Protein AF-A0A653L736-F1 (afdb_monomer_lite)

InterPro domains:
  IPR008249 Uncharacterised protein family UPF0231 [PF06062] (24-141)
  IPR008249 Uncharacterised protein family UPF0231 [PIRSF006287] (24-143)

Foldseek 3Di:
DKDKDKDWADDDDDDDPVVVPAIKIKMWIADPVGAIFIDIPQLALLVRVCCRQVPNQPVVVLVVLVVVLVCQCVVVDAKDWDDDDQWIWIDGSFKIKIAGPPPPPPPDDPCPPPPPPDSNGMHMHTSVSSNVVSVVSNCRSVVVPPD

Sequence (147 aa):
MEQELRACTRLPVMAHPSDLDCAMDYEFRRDPFGGYRARFSMGHEAIGQWLIDEVGKDEEKLDELFSIIDQLSNRTRVEYRLNGGDYSLLLTHEEAEVKANALNIELGEDLDDLAYYDDEQLAMCGLEDFAQVLGSWRAFIRNEDMG

Structure (mmCIF, N/CA/C/O backbone):
data_AF-A0A653L736-F1
#
_entry.id   AF-A0A653L736-F1
#
loop_
_atom_site.group_PDB
_atom_site.id
_atom_site.type_symbol
_atom_site.label_atom_id
_atom_site.label_alt_id
_atom_site.label_comp_id
_atom_site.label_asym_id
_atom_site.label_entity_id
_atom_site.label_seq_id
_atom_site.pdbx_PDB_ins_code
_atom_site.Cartn_x
_atom_site.Cartn_y
_atom_site.Cartn_z
_atom_site.occupancy
_atom_site.B_iso_or_equiv
_atom_site.auth_seq_id
_atom_site.auth_comp_id
_atom_site.auth_asym_id
_atom_site.auth_atom_id
_atom_site.pdbx_PDB_model_num
ATOM 1 N N . MET A 1 1 ? -0.886 2.492 -25.821 1.00 56.69 1 MET A N 1
ATOM 2 C CA . MET A 1 1 ? -1.848 3.320 -25.075 1.00 56.69 1 MET A CA 1
ATOM 3 C C . MET A 1 1 ? -1.347 3.290 -23.651 1.00 56.69 1 MET A C 1
ATOM 5 O O . MET A 1 1 ? -1.285 2.206 -23.089 1.00 56.69 1 MET A O 1
ATOM 9 N N . GLU A 1 2 ? -0.810 4.404 -23.168 1.00 62.91 2 GLU A N 1
ATOM 10 C CA . GLU A 1 2 ? -0.356 4.524 -21.780 1.00 62.91 2 GLU A CA 1
ATOM 11 C C . GLU A 1 2 ? -1.600 4.726 -20.909 1.00 62.91 2 GLU A C 1
ATOM 13 O O . GLU A 1 2 ? -2.499 5.469 -21.302 1.00 62.91 2 GLU A O 1
ATOM 18 N N . GLN A 1 3 ? -1.695 3.994 -19.799 1.00 73.75 3 GLN A N 1
ATOM 19 C CA . GLN A 1 3 ? -2.816 4.089 -18.862 1.00 73.75 3 GLN A CA 1
ATOM 20 C C . GLN A 1 3 ? -2.336 4.833 -17.618 1.00 73.75 3 GLN A C 1
ATOM 22 O O . GLN A 1 3 ? -1.283 4.492 -17.074 1.00 73.75 3 GLN A O 1
ATOM 27 N N . GLU A 1 4 ? -3.099 5.831 -17.180 1.00 79.88 4 GLU A N 1
ATOM 28 C CA . GLU A 1 4 ? -2.774 6.687 -16.039 1.00 79.88 4 GLU A CA 1
ATOM 29 C C . GLU A 1 4 ? -4.014 6.852 -15.145 1.00 79.88 4 GLU A C 1
ATOM 31 O O . GLU A 1 4 ? -5.116 7.062 -15.651 1.00 79.88 4 GLU A O 1
ATOM 36 N N . LEU A 1 5 ? -3.833 6.775 -13.826 1.00 79.44 5 LEU A N 1
ATOM 37 C CA . LEU A 1 5 ? -4.835 7.097 -12.806 1.00 79.44 5 LEU A CA 1
ATOM 38 C C . LEU A 1 5 ? -4.230 8.117 -11.842 1.00 79.44 5 LEU A C 1
ATOM 40 O O . LEU A 1 5 ? -3.102 7.926 -11.404 1.00 79.44 5 LEU A O 1
ATOM 44 N N . ARG A 1 6 ? -4.976 9.166 -11.485 1.00 79.44 6 ARG A N 1
ATOM 45 C CA . ARG A 1 6 ? -4.596 10.144 -10.453 1.00 79.44 6 ARG A CA 1
ATOM 46 C C . ARG A 1 6 ? -5.697 10.245 -9.412 1.00 79.44 6 ARG A C 1
ATOM 48 O O . ARG A 1 6 ? -6.859 10.393 -9.788 1.00 79.44 6 ARG A O 1
ATOM 55 N N . ALA A 1 7 ? -5.336 10.190 -8.138 1.00 78.19 7 ALA A N 1
ATOM 56 C CA . ALA A 1 7 ? -6.278 10.296 -7.036 1.00 78.19 7 ALA A CA 1
ATOM 57 C C . ALA A 1 7 ? -5.648 10.993 -5.825 1.00 78.19 7 ALA A C 1
ATOM 59 O O . ALA A 1 7 ? -4.433 11.036 -5.671 1.00 78.19 7 ALA A O 1
ATOM 60 N N . CYS A 1 8 ? -6.510 11.537 -4.972 1.00 74.31 8 CYS A N 1
ATOM 61 C CA . CYS A 1 8 ? -6.155 12.244 -3.749 1.00 74.31 8 CYS A CA 1
ATOM 62 C C . CYS A 1 8 ? -7.096 11.758 -2.643 1.00 74.31 8 CYS A C 1
ATOM 64 O O . CYS A 1 8 ? -8.317 11.747 -2.854 1.00 74.31 8 CYS A O 1
ATOM 66 N N . THR A 1 9 ? -6.565 11.330 -1.496 1.00 70.25 9 THR A N 1
ATOM 67 C CA . THR A 1 9 ? -7.414 10.911 -0.374 1.00 70.25 9 THR A CA 1
ATOM 68 C C . THR A 1 9 ? -8.024 12.151 0.288 1.00 70.25 9 THR A C 1
ATOM 70 O O . THR A 1 9 ? -7.336 13.090 0.681 1.00 70.25 9 THR A O 1
ATOM 73 N N . ARG A 1 10 ? -9.360 12.239 0.316 1.00 57.31 10 ARG A N 1
ATOM 74 C CA . ARG A 1 10 ? -10.077 13.416 0.834 1.00 57.31 10 ARG A CA 1
ATOM 75 C C . ARG A 1 10 ? -10.484 13.179 2.284 1.00 57.31 10 ARG A C 1
ATOM 77 O O . ARG A 1 10 ? -11.220 12.237 2.554 1.00 57.31 10 ARG A O 1
ATOM 84 N N . LEU A 1 11 ? -10.131 14.100 3.181 1.00 47.00 11 LEU A N 1
ATOM 85 C CA . LEU A 1 11 ? -10.721 14.157 4.522 1.00 47.00 11 LEU A CA 1
ATOM 86 C C . LEU A 1 11 ? -12.210 14.563 4.455 1.00 47.00 11 LEU A C 1
ATOM 88 O O . LEU A 1 11 ? -12.576 15.438 3.655 1.00 47.00 11 LEU A O 1
ATOM 92 N N . PRO A 1 12 ? -13.086 14.015 5.321 1.00 43.47 12 PRO A N 1
ATOM 93 C CA . PRO A 1 12 ? -14.381 14.622 5.597 1.00 43.47 12 PRO A CA 1
ATOM 94 C C . PRO A 1 12 ? -14.175 16.016 6.219 1.00 43.47 12 PRO A C 1
ATOM 96 O O . PRO A 1 12 ? -13.389 16.214 7.139 1.00 43.47 12 PRO A O 1
ATOM 99 N N . VAL A 1 13 ? -14.873 17.008 5.667 1.00 43.84 13 VAL A N 1
ATOM 100 C CA . VAL A 1 13 ? -14.781 18.443 5.988 1.00 43.84 13 VAL A CA 1
ATOM 101 C C . VAL A 1 13 ? -14.876 18.745 7.496 1.00 43.84 13 VAL A C 1
ATOM 103 O O . VAL A 1 13 ? -15.916 18.502 8.099 1.00 43.84 13 VAL A O 1
ATOM 106 N N . MET A 1 14 ? -13.805 19.326 8.061 1.00 46.97 14 MET A N 1
ATOM 107 C CA . MET A 1 14 ? -13.715 20.549 8.899 1.00 46.97 14 MET A CA 1
ATOM 108 C C . MET A 1 14 ? -12.436 20.506 9.762 1.00 46.97 14 MET A C 1
ATOM 110 O O . MET A 1 14 ? -12.476 20.078 10.911 1.00 46.97 14 MET A O 1
ATOM 114 N N . ALA A 1 15 ? -11.313 21.001 9.241 1.00 40.16 15 ALA A N 1
ATOM 115 C CA . ALA A 1 15 ? -10.137 21.337 10.044 1.00 40.16 15 ALA A CA 1
ATOM 116 C C . ALA A 1 15 ? -9.493 22.623 9.502 1.00 40.16 15 ALA A C 1
ATOM 118 O O . ALA A 1 15 ? -9.835 23.093 8.416 1.00 40.16 15 ALA A O 1
ATOM 119 N N . HIS A 1 16 ? -8.673 23.261 10.322 1.00 47.00 16 HIS A N 1
ATOM 120 C CA . HIS A 1 16 ? -8.204 24.637 10.202 1.00 47.00 16 HIS A CA 1
ATOM 121 C C . HIS A 1 16 ? -7.431 24.867 8.879 1.00 47.00 16 HIS A C 1
ATOM 123 O O . HIS A 1 16 ? -6.839 23.934 8.348 1.00 47.00 16 HIS A O 1
ATOM 129 N N . PRO A 1 17 ? -7.359 26.097 8.325 1.00 48.34 17 PRO A N 1
ATOM 130 C CA . PRO A 1 17 ? -6.628 26.392 7.079 1.00 48.34 17 PRO A CA 1
ATOM 131 C C . PRO A 1 17 ? -5.106 26.115 7.106 1.00 48.34 17 PRO A C 1
ATOM 133 O O . PRO A 1 17 ? -4.424 26.385 6.122 1.00 48.34 17 PRO A O 1
ATOM 136 N N . SER A 1 18 ? -4.570 25.593 8.212 1.00 45.03 18 SER A N 1
ATOM 137 C CA . SER A 1 18 ? -3.190 25.111 8.358 1.00 45.03 18 SER A CA 1
ATOM 138 C C . SER A 1 18 ? -3.060 23.580 8.350 1.00 45.03 18 SER A C 1
ATOM 140 O O . SER A 1 18 ? -1.939 23.097 8.348 1.00 45.03 18 SER A O 1
ATOM 142 N N . ASP A 1 19 ? -4.169 22.831 8.311 1.00 46.72 19 ASP A N 1
ATOM 143 C CA . ASP A 1 19 ? -4.206 21.358 8.205 1.00 46.72 19 ASP A CA 1
ATOM 144 C C . ASP A 1 19 ? -4.292 20.885 6.735 1.00 46.72 19 ASP A C 1
ATOM 146 O O . ASP A 1 19 ? -4.665 19.752 6.442 1.00 46.72 19 ASP A O 1
ATOM 150 N N . LEU A 1 20 ? -3.987 21.773 5.780 1.00 47.25 20 LEU A N 1
ATOM 151 C CA . LEU A 1 20 ? -4.109 21.522 4.338 1.00 47.25 20 LEU A CA 1
ATOM 152 C C . LEU A 1 20 ? -3.002 20.634 3.735 1.00 47.25 20 LEU A C 1
ATOM 154 O O . LEU A 1 20 ? -2.950 20.526 2.513 1.00 47.25 20 LEU A O 1
ATOM 158 N N . ASP A 1 21 ? -2.166 19.979 4.543 1.00 50.44 21 ASP A N 1
ATOM 159 C CA . ASP A 1 21 ? -0.990 19.231 4.058 1.00 50.44 21 ASP A CA 1
ATOM 160 C C . ASP A 1 21 ? -1.006 17.715 4.365 1.00 50.44 21 ASP A C 1
ATOM 162 O O . ASP A 1 21 ? 0.033 17.069 4.340 1.00 50.44 21 ASP A O 1
ATOM 166 N N . CYS A 1 22 ? -2.175 17.113 4.644 1.00 52.41 22 CYS A N 1
ATOM 167 C CA . CYS A 1 22 ? -2.278 15.675 4.979 1.00 52.41 22 CYS A CA 1
ATOM 168 C C . CYS A 1 22 ? -3.074 14.813 3.978 1.00 52.41 22 CYS A C 1
ATOM 170 O O . CYS A 1 22 ? -3.393 13.667 4.279 1.00 52.41 22 CYS A O 1
ATOM 172 N N . ALA A 1 23 ? -3.430 15.327 2.798 1.00 62.78 23 ALA A N 1
ATOM 173 C CA . ALA A 1 23 ? -4.082 14.513 1.769 1.00 62.78 23 ALA A CA 1
ATOM 174 C C . ALA A 1 23 ? -3.016 13.821 0.905 1.00 62.78 23 ALA A C 1
ATOM 176 O O . ALA A 1 23 ? -2.292 14.491 0.165 1.00 62.78 23 ALA A O 1
ATOM 177 N N . MET A 1 24 ? -2.908 12.492 0.982 1.00 80.81 24 MET A N 1
ATOM 178 C CA . MET A 1 24 ? -2.019 11.734 0.098 1.00 80.81 24 MET A CA 1
ATOM 179 C C . MET A 1 24 ? -2.492 11.874 -1.352 1.00 80.81 24 MET A C 1
ATOM 181 O O . MET A 1 24 ? -3.611 11.475 -1.683 1.00 80.81 24 MET A O 1
ATOM 185 N N . ASP A 1 25 ? -1.640 12.411 -2.226 1.00 86.38 25 ASP A N 1
ATOM 186 C CA . ASP A 1 25 ? -1.872 12.453 -3.674 1.00 86.38 25 ASP A CA 1
ATOM 187 C C . ASP A 1 25 ? -1.029 11.369 -4.341 1.00 86.38 25 ASP A C 1
ATOM 189 O O . ASP A 1 25 ? 0.141 11.184 -3.992 1.00 86.38 25 ASP A O 1
ATOM 193 N N . TYR A 1 26 ? -1.621 10.627 -5.273 1.00 91.06 26 TYR A N 1
ATOM 194 C CA . TYR A 1 26 ? -0.934 9.541 -5.951 1.00 91.06 26 TYR A CA 1
ATOM 195 C C . TYR A 1 26 ? -1.355 9.366 -7.405 1.00 91.06 26 TYR A C 1
ATOM 197 O O . TYR A 1 26 ? -2.484 9.637 -7.822 1.00 91.06 26 TYR A O 1
ATOM 205 N N . GLU A 1 27 ? -0.408 8.868 -8.193 1.00 91.81 27 GLU A N 1
ATOM 206 C CA . GLU A 1 27 ? -0.557 8.582 -9.608 1.00 91.81 27 GLU A CA 1
ATOM 207 C C . GLU A 1 27 ? -0.065 7.167 -9.925 1.00 91.81 27 GLU A C 1
ATOM 209 O O . GLU A 1 27 ? 1.103 6.834 -9.702 1.00 91.81 27 GLU A O 1
ATOM 214 N N . PHE A 1 28 ? -0.938 6.347 -10.507 1.00 93.38 28 PHE A N 1
ATOM 215 C CA . PHE A 1 28 ? -0.584 5.031 -11.030 1.00 93.38 28 PHE A CA 1
ATOM 216 C C . PHE A 1 28 ? -0.457 5.078 -12.543 1.00 93.38 28 PHE A C 1
ATOM 218 O O . PHE A 1 28 ? -1.274 5.687 -13.234 1.00 93.38 28 PHE A O 1
ATOM 225 N N . ARG A 1 29 ? 0.584 4.438 -13.073 1.00 90.81 29 ARG A N 1
ATOM 226 C CA . ARG A 1 29 ? 0.847 4.375 -14.511 1.00 90.81 29 ARG A CA 1
ATOM 227 C C . ARG A 1 29 ? 1.219 2.980 -14.945 1.00 90.81 29 ARG A C 1
ATOM 229 O O . ARG A 1 29 ? 1.909 2.259 -14.227 1.00 90.81 29 ARG A O 1
ATOM 236 N N . ARG A 1 30 ? 0.781 2.619 -16.147 1.00 88.12 30 ARG A N 1
ATOM 237 C CA . ARG A 1 30 ? 1.147 1.369 -16.804 1.00 88.12 30 ARG A CA 1
ATOM 238 C C . ARG A 1 30 ? 1.895 1.699 -18.078 1.00 88.12 30 ARG A C 1
ATOM 240 O O . ARG A 1 30 ? 1.356 2.365 -18.964 1.00 88.12 30 ARG A O 1
ATOM 247 N N . ASP A 1 31 ? 3.135 1.235 -18.160 1.00 82.50 31 ASP A N 1
ATOM 248 C CA . ASP A 1 31 ? 3.940 1.429 -19.355 1.00 82.50 31 ASP A CA 1
ATOM 249 C C . ASP A 1 31 ? 3.508 0.472 -20.489 1.00 82.50 31 ASP A C 1
ATOM 251 O O . ASP A 1 31 ? 2.860 -0.556 -20.245 1.00 82.50 31 ASP A O 1
ATOM 255 N N . PRO A 1 32 ? 3.861 0.777 -21.752 1.00 77.12 32 PRO A N 1
ATOM 256 C CA . PRO A 1 32 ? 3.505 -0.063 -22.897 1.00 77.12 32 PRO A CA 1
ATOM 257 C C . PRO A 1 32 ? 4.090 -1.483 -22.862 1.00 77.12 32 PRO A C 1
ATOM 259 O O . PRO A 1 32 ? 3.616 -2.348 -23.597 1.00 77.12 32 PRO A O 1
ATOM 262 N N . PHE A 1 33 ? 5.112 -1.727 -22.039 1.00 81.50 33 PHE A N 1
ATOM 263 C CA . PHE A 1 33 ? 5.759 -3.026 -21.858 1.00 81.50 33 PHE A CA 1
ATOM 264 C C . PHE A 1 33 ? 5.123 -3.839 -20.718 1.00 81.50 33 PHE A C 1
ATOM 266 O O . PHE A 1 33 ? 5.487 -4.995 -20.507 1.00 81.50 33 PHE A O 1
ATOM 273 N N . GLY A 1 34 ? 4.120 -3.278 -20.035 1.00 78.12 34 GLY A N 1
ATOM 274 C CA . GLY A 1 34 ? 3.337 -3.942 -19.001 1.00 78.12 34 GLY A CA 1
ATOM 275 C C . GLY A 1 34 ? 3.880 -3.777 -17.584 1.00 78.12 34 GLY A C 1
ATOM 276 O O . GLY A 1 34 ? 3.333 -4.424 -16.685 1.00 78.12 34 GLY A O 1
ATOM 277 N N . GLY A 1 35 ? 4.901 -2.940 -17.388 1.00 84.62 35 GLY A N 1
ATOM 278 C CA . GLY A 1 35 ? 5.359 -2.529 -16.066 1.00 84.62 35 GLY A CA 1
ATOM 279 C C . GLY A 1 35 ? 4.411 -1.508 -15.441 1.00 84.62 35 GLY A C 1
ATOM 280 O O . GLY A 1 35 ? 3.709 -0.766 -16.139 1.00 84.62 35 GLY A O 1
ATOM 281 N N . TYR A 1 36 ? 4.373 -1.491 -14.112 1.00 89.50 36 TYR A N 1
ATOM 282 C CA . TYR A 1 36 ? 3.600 -0.513 -13.361 1.00 89.50 36 TYR A CA 1
ATOM 283 C C . TYR A 1 36 ? 4.496 0.452 -12.612 1.00 89.50 36 TYR A C 1
ATOM 285 O O . TYR A 1 36 ? 5.626 0.135 -12.250 1.00 89.50 36 TYR A O 1
ATOM 293 N N . ARG A 1 37 ? 3.955 1.641 -12.366 1.00 90.75 37 ARG A N 1
ATOM 294 C CA . ARG A 1 37 ? 4.571 2.667 -11.538 1.00 90.75 37 ARG A CA 1
ATOM 295 C C . ARG A 1 37 ? 3.520 3.267 -10.629 1.00 90.75 37 ARG A C 1
ATOM 297 O O . ARG A 1 37 ? 2.416 3.552 -11.088 1.00 90.75 37 ARG A O 1
ATOM 304 N N . ALA A 1 38 ? 3.904 3.509 -9.386 1.00 92.88 38 ALA A N 1
ATOM 305 C CA . ALA A 1 38 ? 3.103 4.225 -8.415 1.00 92.88 38 ALA A CA 1
ATOM 306 C C . ALA A 1 38 ? 3.919 5.403 -7.873 1.00 92.88 38 ALA A C 1
ATOM 308 O O . ALA A 1 38 ? 5.036 5.222 -7.392 1.00 92.88 38 ALA A O 1
ATOM 309 N N . ARG A 1 39 ? 3.396 6.619 -8.032 1.00 90.62 39 ARG A N 1
ATOM 310 C CA . ARG A 1 39 ? 4.026 7.863 -7.573 1.00 90.62 39 ARG A CA 1
ATOM 311 C C . ARG A 1 39 ? 3.147 8.481 -6.505 1.00 90.62 39 ARG A C 1
ATOM 313 O O . ARG A 1 39 ? 1.945 8.555 -6.715 1.00 90.62 39 ARG A O 1
ATOM 320 N N . PHE A 1 40 ? 3.749 8.934 -5.418 1.00 90.75 40 PHE A N 1
ATOM 321 C CA . PHE A 1 40 ? 3.055 9.565 -4.302 1.00 90.75 40 PHE A CA 1
ATOM 322 C C . PHE A 1 40 ? 3.622 10.965 -4.054 1.00 90.75 40 PHE A C 1
ATOM 324 O O . PHE A 1 40 ? 4.712 11.287 -4.538 1.00 90.75 40 PHE A O 1
ATOM 331 N N . SER A 1 41 ? 2.857 11.803 -3.355 1.00 86.88 41 SER A N 1
ATOM 332 C CA . SER A 1 41 ? 3.326 13.085 -2.831 1.00 86.88 41 SER A CA 1
ATOM 333 C C . SER A 1 41 ? 4.458 12.901 -1.811 1.00 86.88 41 SER A C 1
ATOM 335 O O . SER A 1 41 ? 4.663 11.805 -1.291 1.00 86.88 41 SER A O 1
ATOM 337 N N . MET A 1 42 ? 5.190 13.989 -1.547 1.00 81.56 42 MET A N 1
ATOM 338 C CA . MET A 1 42 ? 6.343 14.003 -0.642 1.00 81.56 42 MET A CA 1
ATOM 339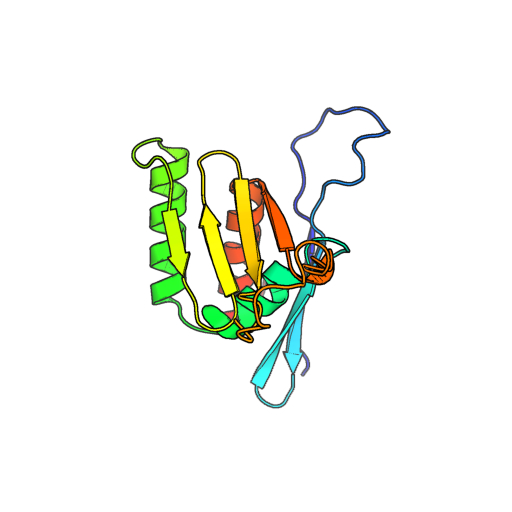 C C . MET A 1 42 ? 5.999 13.438 0.744 1.00 81.56 42 MET A C 1
ATOM 341 O O . MET A 1 42 ? 4.987 13.832 1.323 1.00 81.56 42 MET A O 1
ATOM 345 N N . GLY A 1 43 ? 6.846 12.541 1.256 1.00 82.56 43 GLY A N 1
ATOM 346 C CA . GLY A 1 43 ? 6.683 11.845 2.540 1.00 82.56 43 GLY A CA 1
ATOM 347 C C . GLY A 1 43 ? 5.889 10.535 2.456 1.00 82.56 43 GLY A C 1
ATOM 348 O O . GLY A 1 43 ? 5.644 9.885 3.471 1.00 82.56 43 GLY A O 1
ATOM 349 N N . HIS A 1 44 ? 5.461 10.139 1.255 1.00 88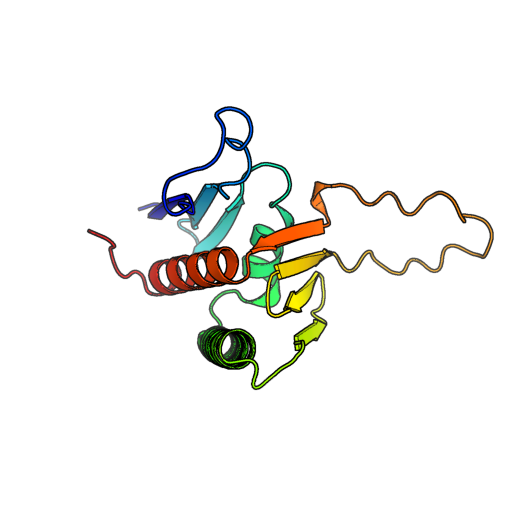.88 44 HIS A N 1
ATOM 350 C CA . HIS A 1 44 ? 4.612 8.967 1.023 1.00 88.88 44 HIS A CA 1
ATOM 351 C C . HIS A 1 44 ? 5.145 8.040 -0.080 1.00 88.88 44 HIS A C 1
ATOM 353 O O . HIS A 1 44 ? 4.505 7.052 -0.449 1.00 88.88 44 HIS A O 1
ATOM 359 N N . GLU A 1 45 ? 6.336 8.324 -0.605 1.00 89.69 45 GLU A N 1
ATOM 360 C CA . GLU A 1 45 ? 6.969 7.614 -1.714 1.00 89.69 45 GLU A CA 1
ATOM 361 C C . GLU A 1 45 ? 7.181 6.123 -1.427 1.00 89.69 45 GLU A C 1
ATOM 363 O O . GLU A 1 45 ? 7.000 5.295 -2.329 1.00 89.69 45 GLU A O 1
ATOM 368 N N . ALA A 1 46 ? 7.493 5.770 -0.175 1.00 90.69 46 ALA A N 1
ATOM 369 C CA . ALA A 1 46 ? 7.723 4.388 0.236 1.00 90.69 46 ALA A CA 1
ATOM 370 C C . ALA A 1 46 ? 6.495 3.488 0.001 1.00 90.69 46 ALA A C 1
ATOM 372 O O . ALA A 1 46 ? 6.656 2.323 -0.359 1.00 90.69 46 ALA A O 1
ATOM 373 N N . ILE A 1 47 ? 5.268 4.021 0.103 1.00 93.50 47 ILE A N 1
ATOM 374 C CA . ILE A 1 47 ? 4.036 3.270 -0.211 1.00 93.50 47 ILE A CA 1
ATOM 375 C C . ILE A 1 47 ? 4.005 2.884 -1.687 1.00 93.50 47 ILE A C 1
ATOM 377 O O . ILE A 1 47 ? 3.616 1.768 -2.032 1.00 93.50 47 ILE A O 1
ATOM 381 N N . GLY A 1 48 ? 4.438 3.793 -2.563 1.00 92.94 48 GLY A N 1
ATOM 382 C CA . GLY A 1 48 ? 4.505 3.539 -3.995 1.00 92.94 48 GLY A CA 1
ATOM 383 C C . GLY A 1 48 ? 5.460 2.406 -4.335 1.00 92.94 48 GLY A C 1
ATOM 384 O O . GLY A 1 48 ? 5.089 1.524 -5.102 1.00 92.94 48 GLY A O 1
ATOM 385 N N . GLN A 1 49 ? 6.656 2.395 -3.746 1.00 91.88 49 GLN A N 1
ATOM 386 C CA . GLN A 1 49 ? 7.611 1.304 -3.969 1.00 91.88 49 GLN A CA 1
ATOM 387 C C . GLN A 1 49 ? 7.107 -0.015 -3.371 1.00 91.88 49 GLN A C 1
ATOM 389 O O . GLN A 1 49 ? 7.061 -1.015 -4.081 1.00 91.88 49 GLN A O 1
ATOM 394 N N . TRP A 1 50 ? 6.593 -0.007 -2.136 1.00 95.00 50 TRP A N 1
ATOM 395 C CA . TRP A 1 50 ? 6.013 -1.202 -1.510 1.00 95.00 50 TRP A CA 1
ATOM 396 C C . TRP A 1 50 ? 4.869 -1.811 -2.339 1.00 95.00 50 TRP A C 1
ATOM 398 O O . TRP A 1 50 ? 4.804 -3.029 -2.501 1.00 95.00 50 TRP A O 1
ATOM 408 N N . LEU A 1 51 ? 3.994 -0.991 -2.937 1.00 94.69 51 LEU A N 1
ATOM 409 C CA . LEU A 1 51 ? 2.947 -1.484 -3.841 1.00 94.69 51 LEU A CA 1
ATOM 410 C C . LEU A 1 51 ? 3.520 -2.222 -5.054 1.00 94.69 51 LEU A C 1
ATOM 412 O O . LEU A 1 51 ? 2.950 -3.224 -5.478 1.00 94.69 51 LEU A O 1
ATOM 416 N N . ILE A 1 52 ? 4.614 -1.733 -5.633 1.00 93.06 52 ILE A N 1
ATOM 417 C CA . ILE A 1 52 ? 5.223 -2.339 -6.821 1.00 93.06 52 ILE A CA 1
ATOM 418 C C . ILE A 1 52 ? 5.995 -3.607 -6.458 1.00 93.06 52 ILE A C 1
ATOM 420 O O . ILE A 1 52 ? 5.801 -4.632 -7.116 1.00 93.06 52 ILE A O 1
ATOM 424 N N . ASP A 1 53 ? 6.819 -3.537 -5.417 1.00 90.81 53 ASP A N 1
ATOM 425 C CA . ASP A 1 53 ? 7.801 -4.569 -5.089 1.00 90.81 53 ASP A CA 1
ATOM 426 C C . ASP A 1 53 ? 7.193 -5.705 -4.259 1.00 90.81 53 ASP A C 1
ATOM 428 O O . ASP A 1 53 ? 7.490 -6.876 -4.495 1.00 90.81 53 ASP A O 1
ATOM 432 N N . GLU A 1 54 ? 6.286 -5.385 -3.330 1.00 92.69 54 GLU A N 1
ATOM 433 C CA . GLU A 1 54 ? 5.703 -6.372 -2.419 1.00 92.69 54 GLU A CA 1
ATOM 434 C C . GLU A 1 54 ? 4.319 -6.852 -2.868 1.00 92.69 54 GLU A C 1
ATOM 436 O O . GLU A 1 54 ? 3.973 -8.010 -2.624 1.00 92.69 54 GLU A O 1
ATOM 441 N N . VAL A 1 55 ? 3.491 -5.996 -3.477 1.00 93.69 55 VAL A N 1
ATOM 442 C CA . VAL A 1 55 ? 2.107 -6.356 -3.854 1.00 93.69 55 VAL A CA 1
ATOM 443 C C . VAL A 1 55 ? 1.986 -6.702 -5.338 1.00 93.69 55 VAL A C 1
ATOM 445 O O . VAL A 1 55 ? 1.436 -7.743 -5.699 1.00 93.69 55 VAL A O 1
ATOM 448 N N . GLY A 1 56 ? 2.483 -5.845 -6.226 1.00 91.19 56 GLY A N 1
ATOM 449 C CA . GLY A 1 56 ? 2.402 -6.025 -7.671 1.00 91.19 56 GLY A CA 1
ATOM 450 C C . GLY A 1 56 ? 0.970 -6.289 -8.156 1.00 91.19 56 GLY A C 1
ATOM 451 O O . GLY A 1 56 ? 0.086 -5.442 -8.033 1.00 91.19 56 GLY A O 1
ATOM 452 N N . LYS A 1 57 ? 0.747 -7.473 -8.743 1.00 90.12 57 LYS A N 1
ATOM 453 C CA . LYS A 1 57 ? -0.557 -7.941 -9.265 1.00 90.12 57 LYS A CA 1
ATOM 454 C C . LYS A 1 57 ? -1.225 -8.990 -8.374 1.00 90.12 57 LYS A C 1
ATOM 456 O O . LYS A 1 57 ? -2.151 -9.656 -8.831 1.00 90.12 57 LYS A O 1
ATOM 461 N N . ASP A 1 58 ? -0.715 -9.208 -7.170 1.00 92.56 58 ASP A N 1
ATOM 462 C CA . ASP A 1 58 ? -1.208 -10.267 -6.300 1.00 92.56 58 ASP A CA 1
ATOM 463 C C . ASP A 1 58 ? -2.571 -9.882 -5.702 1.00 92.56 58 ASP A C 1
ATOM 465 O O . ASP A 1 58 ? -2.673 -9.178 -4.695 1.00 92.56 58 ASP A O 1
ATOM 469 N N . GLU A 1 59 ? -3.644 -10.306 -6.375 1.00 92.06 59 GLU A N 1
ATOM 470 C CA . GLU A 1 59 ? -5.012 -10.054 -5.920 1.00 92.06 59 GLU A CA 1
ATOM 471 C C . GLU A 1 59 ? -5.354 -10.810 -4.634 1.00 92.06 59 GLU A C 1
ATOM 473 O O . GLU A 1 59 ? -6.147 -10.302 -3.842 1.00 92.06 59 GLU A O 1
ATOM 478 N N . GLU A 1 60 ? -4.742 -11.972 -4.393 1.00 94.50 60 GLU A N 1
ATOM 479 C CA . GLU A 1 60 ? -4.958 -12.731 -3.159 1.00 94.50 60 GLU A CA 1
ATOM 480 C C . GLU A 1 60 ? -4.355 -11.981 -1.967 1.00 94.50 60 GLU A C 1
ATOM 482 O O . GLU A 1 60 ? -5.006 -11.837 -0.930 1.00 94.50 60 GLU A O 1
ATOM 487 N N . LYS A 1 61 ? -3.159 -11.404 -2.140 1.00 94.38 61 LYS A N 1
ATOM 488 C CA . LYS A 1 61 ? -2.531 -10.539 -1.131 1.00 94.38 61 LYS A CA 1
ATOM 489 C C . LYS A 1 61 ? -3.353 -9.278 -0.865 1.00 94.38 61 LYS A C 1
ATOM 491 O O . LYS A 1 61 ? -3.482 -8.863 0.284 1.00 94.38 61 LYS A O 1
ATOM 496 N N . LEU A 1 62 ? -3.948 -8.676 -1.898 1.00 95.19 62 LEU A N 1
ATOM 497 C CA . LEU A 1 62 ? -4.866 -7.544 -1.723 1.00 95.19 62 LEU A CA 1
ATOM 498 C C . LEU A 1 62 ? -6.114 -7.943 -0.923 1.00 95.19 62 LEU A C 1
ATOM 500 O O . LEU A 1 62 ? -6.510 -7.207 -0.021 1.00 95.19 62 LEU A O 1
ATOM 504 N N . ASP A 1 63 ? -6.713 -9.100 -1.211 1.00 96.62 63 ASP A N 1
ATOM 505 C CA . ASP A 1 63 ? -7.861 -9.615 -0.455 1.00 96.62 63 ASP A CA 1
ATOM 506 C C . ASP A 1 63 ? -7.514 -9.886 1.018 1.00 96.62 63 ASP A C 1
ATOM 508 O O . ASP A 1 63 ? -8.290 -9.532 1.912 1.00 96.62 63 ASP A O 1
ATOM 512 N N . GLU A 1 64 ? -6.330 -10.445 1.290 1.00 96.81 64 GLU A N 1
ATOM 513 C CA . GLU A 1 64 ? -5.827 -10.625 2.655 1.00 96.81 64 GLU A CA 1
ATOM 514 C C . GLU A 1 64 ? -5.695 -9.278 3.381 1.00 96.81 64 GLU A C 1
ATOM 516 O O . GLU A 1 64 ? -6.205 -9.119 4.494 1.00 96.81 64 GLU A O 1
ATOM 521 N N . LEU A 1 65 ? -5.071 -8.287 2.736 1.00 97.00 65 LEU A N 1
ATOM 522 C CA . LEU A 1 65 ? -4.886 -6.951 3.302 1.00 97.00 65 LEU A CA 1
ATOM 523 C C . LEU A 1 65 ? -6.223 -6.267 3.604 1.00 97.00 65 LEU A C 1
ATOM 525 O O . LEU A 1 65 ? -6.379 -5.713 4.691 1.00 97.00 65 LEU A O 1
ATOM 529 N N . PHE A 1 66 ? -7.214 -6.350 2.711 1.00 97.56 66 PHE A N 1
ATOM 530 C CA . PHE A 1 66 ? -8.551 -5.815 2.989 1.00 97.56 66 PHE A CA 1
ATOM 531 C C . PHE A 1 66 ? -9.220 -6.508 4.178 1.00 97.56 66 PHE A C 1
ATOM 533 O O . PHE A 1 66 ? -9.840 -5.836 5.002 1.00 97.56 66 PHE A O 1
ATOM 540 N N . SER A 1 67 ? -9.073 -7.830 4.310 1.00 97.31 67 SER A N 1
ATOM 541 C CA . SER A 1 67 ? -9.607 -8.547 5.472 1.00 97.31 67 SER A CA 1
ATOM 542 C C . SER A 1 67 ? -8.927 -8.119 6.774 1.00 97.31 67 SER A C 1
ATOM 544 O O . SER A 1 67 ? -9.597 -7.970 7.796 1.00 97.31 67 SER A O 1
ATOM 546 N N . ILE A 1 68 ? -7.613 -7.895 6.754 1.00 97.56 68 ILE A N 1
ATOM 547 C CA . ILE A 1 68 ? -6.867 -7.406 7.917 1.00 97.56 68 ILE A CA 1
ATOM 548 C C . ILE A 1 68 ? -7.304 -5.990 8.292 1.00 97.56 68 ILE A C 1
ATOM 550 O O . ILE A 1 68 ? -7.524 -5.725 9.473 1.00 97.56 68 ILE A O 1
ATOM 554 N N . ILE A 1 69 ? -7.452 -5.101 7.308 1.00 96.81 69 ILE A N 1
ATOM 555 C CA . ILE A 1 69 ? -7.934 -3.734 7.526 1.00 96.81 69 ILE A CA 1
ATOM 556 C C . ILE A 1 69 ? -9.326 -3.768 8.163 1.00 96.81 69 ILE A C 1
ATOM 558 O O . ILE A 1 69 ? -9.523 -3.121 9.187 1.00 96.81 69 ILE A O 1
ATOM 562 N N . ASP A 1 70 ? -10.254 -4.588 7.657 1.00 96.75 70 ASP A N 1
ATOM 563 C CA . ASP A 1 70 ? -11.580 -4.755 8.271 1.00 96.75 70 ASP A CA 1
ATOM 564 C C . ASP A 1 70 ? -11.487 -5.246 9.727 1.00 96.75 70 ASP A C 1
ATOM 566 O O . ASP A 1 70 ? -12.145 -4.706 10.618 1.00 96.75 70 ASP A O 1
ATOM 570 N N . GLN A 1 71 ? -10.612 -6.217 10.010 1.00 96.88 71 GLN A N 1
ATOM 571 C CA . GLN A 1 71 ? -10.400 -6.707 11.375 1.00 96.88 71 GLN A CA 1
ATOM 572 C C . GLN A 1 71 ? -9.869 -5.616 12.319 1.00 96.88 71 GLN A C 1
ATOM 574 O O . GLN A 1 71 ? -10.296 -5.560 13.481 1.00 96.88 71 GLN A O 1
ATOM 579 N N . LEU A 1 72 ? -8.953 -4.769 11.838 1.00 95.81 72 LEU A N 1
ATOM 580 C CA . LEU A 1 72 ? -8.378 -3.640 12.578 1.00 95.81 72 LEU A CA 1
ATOM 581 C C . LEU A 1 72 ? -9.422 -2.538 12.809 1.00 95.81 72 LEU A C 1
ATOM 583 O O . LEU A 1 72 ? -9.599 -2.103 13.948 1.00 95.81 72 LEU A O 1
ATOM 587 N N . SER A 1 73 ? -10.187 -2.162 11.779 1.00 92.44 73 SER A N 1
ATOM 588 C CA . SER A 1 73 ? -11.289 -1.195 11.878 1.00 92.44 73 SER A CA 1
ATOM 589 C C . SER A 1 73 ? -12.373 -1.661 12.856 1.00 92.44 73 SER A C 1
ATOM 591 O O . SER A 1 73 ? -12.850 -0.881 13.681 1.00 92.44 73 SER A O 1
ATOM 593 N N . ASN A 1 74 ? -12.703 -2.956 12.846 1.00 94.75 74 ASN A N 1
ATOM 594 C CA . ASN A 1 74 ? -13.647 -3.572 13.782 1.00 94.75 74 ASN A CA 1
ATOM 595 C C . ASN A 1 74 ? -13.038 -3.873 15.166 1.00 94.75 74 ASN A C 1
ATOM 597 O O . ASN A 1 74 ? -13.713 -4.444 16.025 1.00 94.75 74 ASN A O 1
ATOM 601 N N . ARG A 1 75 ? -11.767 -3.508 15.403 1.00 92.94 75 ARG A N 1
ATOM 602 C CA . ARG A 1 75 ? -11.018 -3.736 16.656 1.00 92.94 75 ARG A CA 1
ATOM 603 C C . ARG A 1 75 ? -10.981 -5.201 17.109 1.00 92.94 75 ARG A C 1
ATOM 605 O O . ARG A 1 75 ? -10.771 -5.497 18.284 1.00 92.94 75 ARG A O 1
ATOM 612 N N . THR A 1 76 ? -11.167 -6.128 16.173 1.00 94.44 76 THR A N 1
ATOM 613 C CA . THR A 1 76 ? -10.986 -7.575 16.394 1.00 94.44 76 THR A CA 1
ATOM 614 C C . THR A 1 76 ? -9.515 -7.979 16.336 1.00 94.44 76 THR A C 1
ATOM 616 O O . THR A 1 76 ? -9.136 -9.042 16.829 1.00 94.44 76 THR A O 1
ATOM 619 N N . ARG A 1 77 ? -8.678 -7.093 15.790 1.00 94.12 77 ARG A N 1
ATOM 620 C CA . ARG A 1 77 ? -7.225 -7.183 15.747 1.00 94.12 77 ARG A CA 1
ATOM 621 C C . ARG A 1 77 ? -6.616 -5.875 16.255 1.00 94.12 77 ARG A C 1
ATOM 623 O O . ARG A 1 77 ? -7.197 -4.813 16.062 1.00 94.12 77 ARG A O 1
ATOM 630 N N . VAL A 1 78 ? -5.462 -5.963 16.919 1.00 92.50 78 VAL A N 1
ATOM 631 C CA . VAL A 1 78 ? -4.750 -4.795 17.477 1.00 92.50 78 VAL A CA 1
ATOM 632 C C . VAL A 1 78 ? -3.754 -4.221 16.473 1.00 92.50 78 VAL A C 1
ATOM 634 O O . VAL A 1 78 ? -3.731 -3.016 16.244 1.00 92.50 78 VAL A O 1
ATOM 637 N N . GLU A 1 79 ? -2.950 -5.095 15.872 1.00 95.50 79 GLU A N 1
ATOM 638 C CA . GLU A 1 79 ? -1.921 -4.730 14.903 1.00 95.50 79 GLU A CA 1
ATOM 639 C C . GLU A 1 79 ? -1.674 -5.869 13.911 1.00 95.50 79 GLU A C 1
ATOM 641 O O . GLU A 1 79 ? -1.913 -7.050 14.200 1.00 95.50 79 GLU A O 1
ATOM 646 N N . TYR A 1 80 ? -1.164 -5.533 12.735 1.00 97.06 80 TYR A N 1
ATOM 647 C CA . TYR A 1 80 ? -0.661 -6.482 11.753 1.00 97.06 80 TYR A CA 1
ATOM 648 C C . TYR A 1 80 ? 0.700 -6.028 11.248 1.00 97.06 80 TYR A C 1
ATOM 650 O O . TYR A 1 80 ? 0.901 -4.848 10.983 1.00 97.06 80 TYR A O 1
ATOM 658 N N . ARG A 1 81 ? 1.624 -6.976 11.095 1.00 95.62 81 ARG A N 1
ATOM 659 C CA . ARG A 1 81 ? 2.949 -6.716 10.548 1.00 95.62 81 ARG A CA 1
ATOM 660 C C . ARG A 1 81 ? 3.221 -7.691 9.417 1.00 95.62 81 ARG A C 1
ATOM 662 O O . ARG A 1 81 ? 3.062 -8.898 9.598 1.00 95.62 81 ARG A O 1
ATOM 669 N N . LEU A 1 82 ? 3.648 -7.149 8.287 1.00 93.50 82 LEU A N 1
ATOM 670 C CA . LEU A 1 82 ? 4.113 -7.895 7.132 1.00 93.50 82 LEU A CA 1
ATOM 671 C C . LEU A 1 82 ? 5.562 -7.501 6.869 1.00 93.50 82 LEU A C 1
ATOM 673 O O . LEU A 1 82 ? 5.853 -6.366 6.503 1.00 93.50 82 LEU A O 1
ATOM 677 N N . ASN A 1 83 ? 6.462 -8.455 7.058 1.00 90.62 83 ASN A N 1
ATOM 678 C CA . ASN A 1 83 ? 7.875 -8.297 6.757 1.00 90.62 83 ASN A CA 1
ATOM 679 C C . ASN A 1 83 ? 8.102 -8.747 5.310 1.00 90.62 83 ASN A C 1
ATOM 681 O O . ASN A 1 83 ? 8.106 -9.950 5.041 1.00 90.62 83 ASN A O 1
ATOM 685 N N . GLY A 1 84 ? 8.221 -7.790 4.391 1.00 87.31 84 GLY A N 1
ATOM 686 C CA . GLY A 1 84 ? 8.568 -8.049 2.995 1.00 87.31 84 GLY A CA 1
ATOM 687 C C . GLY A 1 84 ? 10.071 -8.220 2.784 1.00 87.31 84 GLY A C 1
ATOM 688 O O . GLY A 1 84 ? 10.840 -8.307 3.746 1.00 87.31 84 GLY A O 1
ATOM 689 N N . GLY A 1 85 ? 10.483 -8.282 1.520 1.00 86.44 85 GLY A N 1
ATOM 690 C CA . GLY A 1 85 ? 11.890 -8.326 1.132 1.00 86.44 85 GLY A CA 1
ATOM 691 C C . GLY A 1 85 ? 12.538 -6.957 1.290 1.00 86.44 85 GLY A C 1
ATOM 692 O O . GLY A 1 85 ? 13.400 -6.773 2.151 1.00 86.44 85 GLY A O 1
ATOM 693 N N . ASP A 1 86 ? 12.059 -5.991 0.513 1.00 86.50 86 ASP A N 1
ATOM 694 C CA . ASP A 1 86 ? 12.616 -4.637 0.454 1.00 86.50 86 ASP A CA 1
ATOM 695 C C . ASP A 1 86 ? 11.864 -3.667 1.369 1.00 86.50 86 ASP A C 1
ATOM 697 O O . ASP A 1 86 ? 12.438 -2.682 1.828 1.00 86.50 86 ASP A O 1
ATOM 701 N N . TYR A 1 87 ? 10.606 -3.967 1.705 1.00 91.12 87 TYR A N 1
ATOM 702 C CA . TYR A 1 87 ? 9.778 -3.112 2.554 1.00 91.12 87 TYR A CA 1
ATOM 703 C C . TYR A 1 87 ? 8.975 -3.909 3.586 1.00 91.12 87 TYR A C 1
ATOM 705 O O . TYR A 1 87 ? 8.454 -4.989 3.319 1.00 91.12 87 TYR A O 1
ATOM 713 N N . SER A 1 88 ? 8.814 -3.341 4.776 1.00 92.88 88 SER A N 1
ATOM 714 C CA . SER A 1 88 ? 7.915 -3.833 5.818 1.00 92.88 88 SER A CA 1
ATOM 715 C C . SER A 1 88 ? 6.679 -2.943 5.936 1.00 92.88 88 SER A C 1
ATOM 717 O O . SER A 1 88 ? 6.777 -1.722 5.835 1.00 92.88 88 SER A O 1
ATOM 719 N N . LEU A 1 89 ? 5.528 -3.561 6.201 1.00 96.19 89 LEU A N 1
ATOM 720 C CA . LEU A 1 89 ? 4.261 -2.893 6.494 1.00 96.19 89 LEU A CA 1
ATOM 721 C C . LEU A 1 89 ? 3.864 -3.153 7.951 1.00 96.19 89 LEU A C 1
ATOM 723 O O . LEU A 1 89 ? 3.863 -4.299 8.410 1.00 96.19 89 LEU A O 1
ATOM 727 N N . LEU A 1 90 ? 3.468 -2.100 8.655 1.00 96.62 90 LEU A N 1
ATOM 728 C CA . LEU A 1 90 ? 2.811 -2.155 9.955 1.00 96.62 90 LEU A CA 1
ATOM 729 C C . LEU A 1 90 ? 1.446 -1.475 9.847 1.00 96.62 90 LEU A C 1
ATOM 731 O O . LEU A 1 90 ? 1.350 -0.330 9.427 1.00 96.62 90 LEU A O 1
ATOM 735 N N . LEU A 1 91 ? 0.394 -2.178 10.249 1.00 97.19 91 LEU A N 1
ATOM 736 C CA . LEU A 1 91 ? -0.962 -1.650 10.320 1.00 97.19 91 LEU A CA 1
ATOM 737 C C . LEU A 1 91 ? -1.438 -1.657 11.768 1.00 97.19 91 LEU A C 1
ATOM 739 O O . LEU A 1 91 ? -1.357 -2.682 12.453 1.00 97.19 91 LEU A O 1
ATOM 743 N N . THR A 1 92 ? -1.985 -0.532 12.207 1.00 95.56 92 THR A N 1
ATOM 744 C CA . THR A 1 92 ? -2.706 -0.392 13.471 1.00 95.56 92 THR A CA 1
ATOM 745 C C . THR A 1 92 ? -4.164 -0.036 13.189 1.00 95.56 92 THR A C 1
ATOM 747 O O . THR A 1 92 ? -4.630 -0.103 12.057 1.00 95.56 92 THR A O 1
ATOM 750 N N . HIS A 1 93 ? -4.919 0.305 14.230 1.00 92.50 93 HIS A N 1
ATOM 751 C CA . HIS A 1 93 ? -6.300 0.760 14.090 1.00 92.50 93 HIS A CA 1
ATOM 752 C C . HIS A 1 93 ? -6.416 2.202 13.571 1.00 92.50 93 HIS A C 1
ATOM 754 O O . HIS A 1 93 ? -7.496 2.595 13.140 1.00 92.50 93 HIS A O 1
ATOM 760 N N . GLU A 1 94 ? -5.336 2.980 13.642 1.00 89.69 94 GLU A N 1
ATOM 761 C CA . GLU A 1 94 ? -5.303 4.392 13.246 1.00 89.69 94 GLU A CA 1
ATOM 762 C C . GLU A 1 94 ? -4.438 4.600 12.007 1.00 89.69 94 GLU A C 1
ATOM 764 O O . GLU A 1 94 ? -4.821 5.363 11.125 1.00 89.69 94 GLU A O 1
ATOM 769 N N . GLU A 1 95 ? -3.319 3.884 11.901 1.00 92.56 95 GLU A N 1
ATOM 770 C CA . GLU A 1 95 ? -2.252 4.212 10.958 1.00 92.56 95 GLU A CA 1
ATOM 771 C C . GLU A 1 95 ? -1.733 2.991 10.194 1.00 92.56 95 GLU A C 1
ATOM 773 O O . GLU A 1 95 ? -1.737 1.859 10.690 1.00 92.56 95 GLU A O 1
ATOM 778 N N . ALA A 1 96 ? -1.239 3.251 8.988 1.00 95.00 96 ALA A N 1
ATOM 779 C CA . ALA A 1 96 ? -0.423 2.356 8.192 1.00 95.00 96 ALA A CA 1
ATOM 780 C C . ALA A 1 96 ? 0.975 2.963 8.038 1.00 95.00 96 ALA A C 1
ATOM 782 O O . ALA A 1 96 ? 1.109 4.104 7.604 1.00 95.00 96 ALA A O 1
ATOM 783 N N . GLU A 1 97 ? 2.003 2.186 8.361 1.00 93.81 97 GLU A N 1
ATOM 784 C CA . GLU A 1 97 ? 3.412 2.547 8.229 1.00 93.81 97 GLU A CA 1
ATOM 785 C C . GLU A 1 97 ? 4.080 1.598 7.231 1.00 93.81 97 GLU A C 1
ATOM 787 O O . GLU A 1 97 ? 4.041 0.375 7.392 1.00 93.81 97 GLU A O 1
ATOM 792 N N . VAL A 1 98 ? 4.718 2.166 6.212 1.00 93.31 98 VAL A N 1
ATOM 793 C CA . VAL A 1 98 ? 5.569 1.451 5.262 1.00 93.31 98 VAL A CA 1
ATOM 794 C C . VAL A 1 98 ? 7.000 1.907 5.465 1.00 93.31 98 VAL A C 1
ATOM 796 O O . VAL A 1 98 ? 7.294 3.098 5.393 1.00 93.31 98 VAL A O 1
ATOM 799 N N . LYS A 1 99 ? 7.900 0.953 5.682 1.00 91.25 99 LYS A N 1
ATOM 800 C CA . LYS A 1 99 ? 9.310 1.220 5.948 1.00 91.25 99 LYS A CA 1
ATOM 801 C C . LYS A 1 99 ? 10.193 0.380 5.042 1.00 91.25 99 LYS A C 1
ATOM 803 O O . LYS A 1 99 ? 10.027 -0.836 4.991 1.00 91.25 99 LYS A O 1
ATOM 808 N N . ALA A 1 100 ? 11.161 1.008 4.383 1.00 89.19 100 ALA A N 1
ATOM 809 C CA . ALA A 1 100 ? 12.209 0.290 3.675 1.00 89.19 100 ALA A CA 1
ATOM 810 C C . ALA A 1 100 ? 13.018 -0.553 4.668 1.00 89.19 100 ALA A C 1
ATOM 812 O O . ALA A 1 100 ? 13.490 -0.073 5.706 1.00 89.19 100 ALA A O 1
ATOM 813 N N . ASN A 1 101 ? 13.201 -1.823 4.337 1.00 85.50 101 ASN A N 1
ATOM 814 C CA . ASN A 1 101 ? 14.152 -2.686 5.003 1.00 85.50 101 ASN A CA 1
ATOM 815 C C . ASN A 1 101 ? 15.537 -2.237 4.539 1.00 85.50 101 ASN A C 1
ATOM 817 O O . ASN A 1 101 ? 16.073 -2.762 3.566 1.00 85.50 101 ASN A O 1
ATOM 821 N N . ALA A 1 102 ? 16.106 -1.222 5.197 1.00 69.62 102 ALA A N 1
ATOM 822 C CA . ALA A 1 102 ? 17.486 -0.834 4.948 1.00 69.62 102 ALA A CA 1
ATOM 823 C C . ALA A 1 102 ? 18.340 -2.106 4.982 1.00 69.62 102 ALA A C 1
ATOM 825 O O . ALA A 1 102 ? 18.239 -2.884 5.938 1.00 69.62 102 ALA A O 1
ATOM 826 N N . LEU A 1 103 ? 19.124 -2.339 3.919 1.00 53.97 103 LEU A N 1
ATOM 827 C CA . LEU A 1 103 ? 20.099 -3.423 3.881 1.00 53.97 103 LEU A CA 1
ATOM 828 C C . LEU A 1 103 ? 20.817 -3.399 5.226 1.00 53.97 103 LEU A C 1
ATOM 830 O O . LEU A 1 103 ? 21.470 -2.408 5.553 1.00 53.97 103 LEU A O 1
ATOM 834 N N . ASN A 1 104 ? 20.656 -4.464 6.011 1.00 43.84 104 ASN A N 1
ATOM 835 C CA . ASN A 1 104 ? 21.394 -4.680 7.244 1.00 43.84 104 ASN A CA 1
ATOM 836 C C . ASN A 1 104 ? 22.854 -4.945 6.853 1.00 43.84 104 ASN A C 1
ATOM 838 O O . ASN A 1 104 ? 23.356 -6.064 6.953 1.00 43.84 104 ASN A O 1
ATOM 842 N N . ILE A 1 105 ? 23.522 -3.924 6.315 1.00 41.66 105 ILE A N 1
ATOM 843 C CA . ILE A 1 105 ? 24.965 -3.863 6.263 1.00 41.66 105 ILE A CA 1
ATOM 844 C C . ILE A 1 105 ? 25.341 -3.929 7.735 1.00 41.66 105 ILE A C 1
ATOM 846 O O . ILE A 1 105 ? 25.030 -3.006 8.484 1.00 41.66 105 ILE A O 1
ATOM 850 N N . GLU A 1 106 ? 25.916 -5.057 8.157 1.00 40.28 106 GLU A N 1
ATOM 851 C CA . GLU A 1 106 ? 26.615 -5.174 9.434 1.00 40.28 106 GLU A CA 1
ATOM 852 C C . GLU A 1 106 ? 27.750 -4.147 9.416 1.00 40.28 106 GLU A C 1
ATOM 854 O O . GLU A 1 106 ? 28.895 -4.424 9.061 1.00 40.28 106 GLU A O 1
ATOM 859 N N . LEU A 1 107 ? 27.398 -2.902 9.700 1.00 42.09 107 LEU A N 1
ATOM 860 C CA . LEU A 1 107 ? 28.333 -1.830 9.907 1.00 42.09 107 LEU A CA 1
ATOM 861 C C . LEU A 1 107 ? 28.788 -2.034 11.346 1.00 42.09 107 LEU A C 1
ATOM 863 O O . LEU A 1 107 ? 27.996 -1.885 12.274 1.00 42.09 107 LEU A O 1
ATOM 867 N N . GLY A 1 108 ? 30.026 -2.517 11.494 1.00 41.94 108 GLY A N 1
ATOM 868 C CA . GLY A 1 108 ? 30.642 -2.801 12.788 1.00 41.94 108 GLY A CA 1
ATOM 869 C C . GLY A 1 108 ? 30.410 -1.673 13.794 1.00 41.94 108 GLY A C 1
ATOM 870 O O . GLY A 1 108 ? 30.281 -0.520 13.395 1.00 41.94 108 GLY A O 1
ATOM 871 N N . GLU A 1 109 ? 30.346 -2.074 15.064 1.00 43.38 109 GLU A N 1
ATOM 872 C CA . GLU A 1 109 ? 29.844 -1.442 16.303 1.00 43.38 109 GLU A CA 1
ATOM 873 C C . GLU A 1 109 ? 30.143 0.056 16.609 1.00 43.38 109 GLU A C 1
ATOM 875 O O . GLU A 1 109 ? 30.026 0.462 17.758 1.00 43.38 109 GLU A O 1
ATOM 880 N N . ASP A 1 110 ? 30.453 0.919 15.640 1.00 44.00 110 ASP A N 1
ATOM 881 C CA . ASP A 1 110 ? 30.913 2.299 15.863 1.00 44.00 110 ASP A CA 1
ATOM 882 C C . ASP A 1 110 ? 30.172 3.367 15.025 1.00 44.00 110 ASP A C 1
ATOM 884 O O . ASP A 1 110 ? 30.762 4.384 14.656 1.00 44.00 110 ASP A O 1
ATOM 888 N N . LEU A 1 111 ? 28.886 3.186 14.701 1.00 47.75 111 LEU A N 1
ATOM 889 C CA . LEU A 1 111 ? 28.082 4.232 14.041 1.00 47.75 111 LEU A CA 1
ATOM 890 C C . LEU A 1 111 ? 26.667 4.345 14.632 1.00 47.75 111 LEU A C 1
ATOM 892 O O . LEU A 1 111 ? 25.670 4.153 13.942 1.00 47.75 111 LEU A O 1
ATOM 896 N N . ASP A 1 112 ? 26.597 4.739 15.905 1.00 43.41 112 ASP A N 1
ATOM 897 C CA . ASP A 1 112 ? 25.357 5.092 16.627 1.00 43.41 112 ASP A CA 1
ATOM 898 C C . ASP A 1 112 ? 24.623 6.335 16.050 1.00 43.41 112 ASP A C 1
ATOM 900 O O . ASP A 1 112 ? 23.563 6.707 16.537 1.00 43.41 112 ASP A O 1
ATOM 904 N N . ASP A 1 113 ? 25.150 6.962 14.987 1.00 45.00 113 ASP A N 1
ATOM 905 C CA . ASP A 1 113 ? 24.673 8.247 14.440 1.00 45.00 113 ASP A CA 1
ATOM 906 C C . ASP A 1 113 ? 24.415 8.244 12.912 1.00 45.00 113 ASP A C 1
ATOM 908 O O . ASP A 1 113 ? 24.248 9.308 12.314 1.00 45.00 113 ASP A O 1
ATOM 912 N N . LEU A 1 114 ? 24.385 7.083 12.235 1.00 46.00 114 LEU A N 1
ATOM 913 C CA . LEU A 1 114 ? 24.242 7.034 10.764 1.00 46.00 114 LEU A CA 1
ATOM 914 C C . LEU A 1 114 ? 23.068 6.204 10.225 1.00 46.00 114 LEU A C 1
ATOM 916 O O . LEU A 1 114 ? 23.064 5.847 9.047 1.00 46.00 114 LEU A O 1
ATOM 920 N N . ALA A 1 115 ? 22.033 5.950 11.028 1.00 52.97 115 ALA A N 1
ATOM 921 C CA . ALA A 1 115 ? 20.729 5.584 10.478 1.00 52.97 115 ALA A CA 1
ATOM 922 C C . ALA A 1 115 ? 20.059 6.854 9.921 1.00 52.97 115 ALA A C 1
ATOM 924 O O . ALA A 1 115 ? 19.145 7.409 10.527 1.00 52.97 115 ALA A O 1
ATOM 925 N N . TYR A 1 116 ? 20.563 7.351 8.787 1.00 48.31 116 TYR A N 1
ATOM 926 C CA . TYR A 1 116 ? 19.859 8.330 7.962 1.00 48.31 116 TYR A CA 1
ATOM 927 C C . TYR A 1 116 ? 18.571 7.659 7.471 1.00 48.31 116 TYR A C 1
ATOM 929 O O . TYR A 1 116 ? 18.554 6.995 6.435 1.00 48.31 116 TYR A O 1
ATOM 937 N N . TYR A 1 117 ? 17.500 7.776 8.255 1.00 52.75 117 TYR A N 1
ATOM 938 C CA . TYR A 1 117 ? 16.151 7.616 7.741 1.00 52.75 117 TYR A CA 1
ATOM 939 C C . TYR A 1 117 ? 15.945 8.780 6.785 1.00 52.75 117 TYR A C 1
ATOM 941 O O . TYR A 1 117 ? 15.664 9.898 7.201 1.00 52.75 117 TYR A O 1
ATOM 949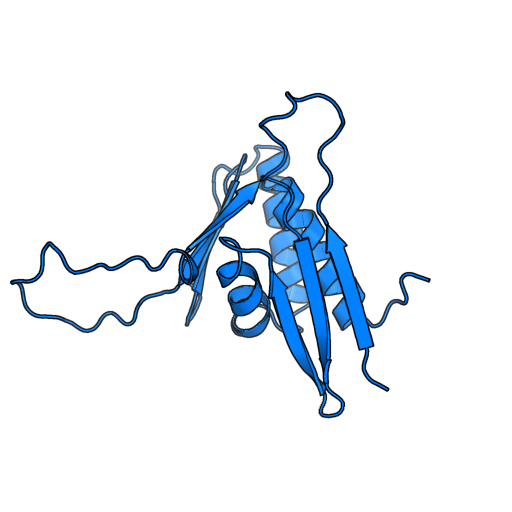 N N . ASP A 1 118 ? 16.223 8.533 5.513 1.00 59.72 118 ASP A N 1
ATOM 950 C CA . ASP A 1 118 ? 15.728 9.407 4.468 1.00 59.72 118 ASP A CA 1
ATOM 951 C C . ASP A 1 118 ? 14.200 9.402 4.583 1.00 59.72 118 ASP A C 1
ATOM 953 O O . ASP A 1 118 ? 13.610 8.321 4.680 1.00 59.72 118 ASP A O 1
ATOM 957 N N . ASP A 1 119 ? 13.565 10.574 4.613 1.00 54.88 119 ASP A N 1
ATOM 958 C CA . ASP A 1 119 ? 12.101 10.689 4.701 1.00 5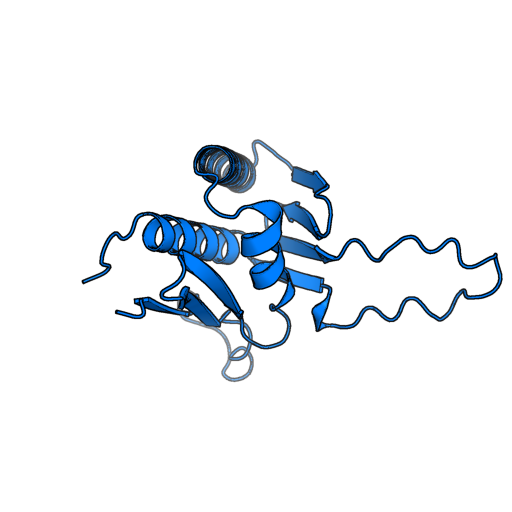4.88 119 ASP A CA 1
ATOM 959 C C . ASP A 1 119 ? 11.417 9.975 3.512 1.00 54.88 119 ASP A C 1
ATOM 961 O O . ASP A 1 119 ? 10.254 9.603 3.589 1.00 54.88 119 ASP A O 1
ATOM 965 N N . GLU A 1 120 ? 12.157 9.686 2.434 1.00 68.25 120 GLU A N 1
ATOM 966 C CA . GLU A 1 120 ? 11.702 8.883 1.289 1.00 68.25 120 GLU A CA 1
ATOM 967 C C . GLU A 1 120 ? 11.633 7.358 1.569 1.00 68.25 120 GLU A C 1
ATOM 969 O O . GLU A 1 120 ? 11.033 6.607 0.795 1.00 68.25 120 GLU A O 1
ATOM 974 N N . GLN A 1 121 ? 12.233 6.865 2.662 1.00 78.94 121 GLN A N 1
ATOM 975 C CA . GLN A 1 121 ? 12.288 5.438 3.034 1.00 78.94 121 GLN A CA 1
ATOM 976 C C . GLN A 1 121 ? 11.236 5.023 4.073 1.00 78.94 121 GLN A C 1
ATOM 978 O O . GLN A 1 121 ? 11.101 3.832 4.373 1.00 78.94 121 GLN A O 1
ATOM 983 N N . LEU A 1 122 ? 10.494 5.979 4.627 1.00 86.44 122 LEU A N 1
ATOM 984 C CA . LEU A 1 122 ? 9.421 5.754 5.588 1.00 86.44 122 LEU A CA 1
ATOM 985 C C . LEU A 1 122 ? 8.200 6.557 5.151 1.00 86.44 122 LEU A C 1
ATOM 987 O O . LEU A 1 122 ? 8.308 7.735 4.853 1.00 86.44 122 LEU A O 1
ATOM 991 N N . ALA A 1 123 ? 7.031 5.934 5.159 1.00 90.31 123 ALA A N 1
ATOM 992 C CA . ALA A 1 123 ? 5.776 6.613 4.884 1.00 90.31 123 ALA A CA 1
ATOM 993 C C . ALA A 1 123 ? 4.717 6.186 5.893 1.00 90.31 123 ALA A C 1
ATOM 995 O O . ALA A 1 123 ? 4.612 5.003 6.222 1.00 90.31 123 ALA A O 1
ATOM 996 N N . MET A 1 124 ? 3.906 7.142 6.342 1.00 90.62 124 MET A N 1
ATOM 997 C CA . MET A 1 124 ? 2.777 6.893 7.238 1.00 90.62 124 MET A CA 1
ATOM 998 C C . MET A 1 124 ? 1.503 7.552 6.705 1.00 90.62 124 MET A C 1
ATOM 1000 O O . MET A 1 124 ? 1.552 8.639 6.141 1.00 90.62 124 MET A O 1
ATOM 1004 N N . CYS A 1 125 ? 0.358 6.898 6.889 1.00 91.19 125 CYS A N 1
ATOM 1005 C CA . CYS A 1 125 ? -0.976 7.474 6.672 1.00 91.19 125 CYS A CA 1
ATOM 1006 C C . CYS A 1 125 ? -1.992 6.925 7.654 1.00 91.19 125 CYS A C 1
ATOM 1008 O O . CYS A 1 125 ? -1.744 5.923 8.317 1.00 91.19 125 CYS A O 1
ATOM 1010 N N . GLY A 1 126 ? -3.184 7.526 7.657 1.00 91.88 126 GLY A N 1
ATOM 1011 C CA . GLY A 1 126 ? -4.358 6.896 8.236 1.00 91.88 126 GLY A CA 1
ATOM 1012 C C . GLY A 1 126 ? -4.673 5.546 7.580 1.00 91.88 126 GLY A C 1
ATOM 1013 O O . GLY A 1 126 ? -4.527 5.365 6.368 1.00 91.88 126 GLY A O 1
ATOM 1014 N N . LEU A 1 127 ? -5.170 4.599 8.377 1.00 92.88 127 LEU A N 1
ATOM 1015 C CA . LEU A 1 127 ? -5.585 3.272 7.906 1.00 92.88 127 LEU A CA 1
ATOM 1016 C C . LEU A 1 127 ? -6.636 3.359 6.779 1.00 92.88 127 LEU A C 1
ATOM 1018 O O . LEU A 1 127 ? -6.610 2.573 5.831 1.00 92.88 127 LEU A O 1
ATOM 1022 N N . GLU A 1 128 ? -7.548 4.331 6.863 1.00 91.31 128 GLU A N 1
ATOM 1023 C CA . GLU A 1 128 ? -8.594 4.568 5.859 1.00 91.31 128 GLU A CA 1
ATOM 1024 C C . GLU A 1 128 ? -8.032 5.092 4.529 1.00 91.31 128 GLU A C 1
ATOM 1026 O O . GLU A 1 128 ? -8.511 4.712 3.457 1.00 91.31 128 GLU A O 1
ATOM 1031 N N . ASP A 1 129 ? -7.005 5.942 4.577 1.00 91.19 129 ASP A N 1
ATOM 1032 C CA . ASP A 1 129 ? -6.315 6.441 3.384 1.00 91.19 129 ASP A CA 1
ATOM 1033 C C . ASP A 1 129 ? -5.549 5.307 2.699 1.00 91.19 129 ASP A C 1
ATOM 1035 O O . ASP A 1 129 ? -5.652 5.124 1.483 1.00 91.19 129 ASP A O 1
ATOM 1039 N N . PHE A 1 130 ? -4.866 4.472 3.486 1.00 94.50 130 PHE A N 1
ATOM 1040 C CA . PHE A 1 130 ? -4.184 3.287 2.978 1.00 94.50 130 PHE A CA 1
ATOM 1041 C C . PHE A 1 130 ? -5.157 2.317 2.292 1.00 94.50 130 PHE A C 1
ATOM 1043 O O . PHE A 1 130 ? -4.896 1.839 1.187 1.00 94.50 130 PHE A O 1
ATOM 1050 N N . ALA A 1 131 ? -6.327 2.075 2.891 1.00 94.44 131 ALA A N 1
ATOM 1051 C CA . ALA A 1 131 ? -7.365 1.237 2.293 1.00 94.44 131 ALA A CA 1
ATOM 1052 C C . ALA A 1 131 ? -7.862 1.788 0.943 1.00 94.44 131 ALA A C 1
ATOM 1054 O O . ALA A 1 131 ? -8.066 1.022 -0.004 1.00 94.44 131 ALA A O 1
ATOM 1055 N N . GLN A 1 132 ? -8.020 3.112 0.824 1.00 93.06 132 GLN A N 1
ATOM 1056 C CA . GLN A 1 132 ? -8.382 3.765 -0.439 1.00 93.06 132 GLN A CA 1
ATOM 1057 C C . GLN A 1 132 ? -7.299 3.580 -1.505 1.00 93.06 132 GLN A C 1
ATOM 1059 O O . GLN A 1 132 ? -7.618 3.262 -2.651 1.00 93.06 132 GLN A O 1
ATOM 1064 N N . VAL A 1 133 ? -6.027 3.727 -1.130 1.00 94.12 133 VAL A N 1
ATOM 1065 C CA . VAL A 1 133 ? -4.881 3.486 -2.017 1.00 94.12 133 VAL A CA 1
ATOM 1066 C C . VAL A 1 133 ? -4.894 2.050 -2.552 1.00 94.12 133 VAL A C 1
ATOM 1068 O O . VAL A 1 133 ? -4.798 1.857 -3.767 1.00 94.12 133 VAL A O 1
ATO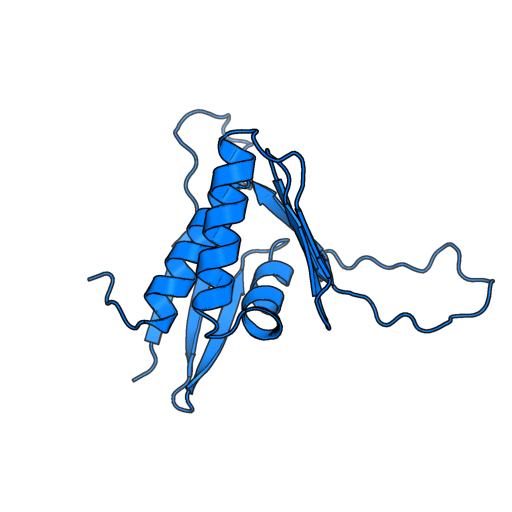M 1071 N N . LEU A 1 134 ? -5.088 1.045 -1.687 1.00 95.44 134 LEU A N 1
ATOM 1072 C CA . LEU A 1 134 ? -5.196 -0.362 -2.103 1.00 95.44 134 LEU A CA 1
ATOM 1073 C C . LEU A 1 134 ? -6.380 -0.593 -3.054 1.00 95.44 134 LEU A C 1
ATOM 1075 O O . LEU A 1 134 ? -6.263 -1.341 -4.026 1.00 95.44 134 LEU A O 1
ATOM 1079 N N . GLY A 1 135 ? -7.518 0.058 -2.796 1.00 93.50 135 GLY A N 1
ATOM 1080 C CA . GLY A 1 135 ? -8.709 -0.024 -3.644 1.00 93.50 135 GLY A CA 1
ATOM 1081 C C . GLY A 1 135 ? -8.457 0.529 -5.044 1.00 93.50 135 GLY A C 1
ATOM 1082 O O . GLY A 1 135 ? -8.713 -0.152 -6.041 1.00 93.50 135 GLY A O 1
ATOM 1083 N N . SER A 1 136 ? -7.884 1.731 -5.118 1.00 93.06 136 SER A N 1
ATOM 1084 C CA . SER A 1 136 ? -7.473 2.360 -6.374 1.00 93.06 136 SER A CA 1
ATOM 1085 C C . SER A 1 136 ? -6.439 1.516 -7.117 1.00 93.06 136 SER A C 1
ATOM 1087 O O . SER A 1 136 ? -6.531 1.374 -8.336 1.00 93.06 136 SER A O 1
ATOM 1089 N N . TRP A 1 137 ? -5.484 0.914 -6.399 1.00 94.69 137 TRP A N 1
ATOM 1090 C CA . TRP A 1 137 ? -4.475 0.038 -6.990 1.00 94.69 137 TRP A CA 1
ATOM 1091 C C . TRP A 1 137 ? -5.112 -1.210 -7.602 1.00 94.69 137 TRP A C 1
ATOM 1093 O O . TRP A 1 137 ? -4.839 -1.541 -8.756 1.00 94.69 137 TRP A O 1
ATOM 1103 N N . ARG A 1 138 ? -6.031 -1.863 -6.877 1.00 94.00 138 ARG A N 1
ATOM 1104 C CA . ARG A 1 138 ? -6.763 -3.036 -7.370 1.00 94.00 138 ARG A CA 1
ATOM 1105 C C . ARG A 1 138 ? -7.573 -2.726 -8.630 1.00 94.00 138 ARG A C 1
ATOM 1107 O O . ARG A 1 138 ? -7.518 -3.483 -9.599 1.00 94.00 138 ARG A O 1
ATOM 1114 N N . ALA A 1 139 ? -8.317 -1.620 -8.626 1.00 91.19 139 ALA A N 1
ATOM 1115 C CA . ALA A 1 139 ? -9.089 -1.185 -9.791 1.00 91.19 139 ALA A CA 1
ATOM 1116 C C . ALA A 1 139 ? -8.170 -0.921 -10.996 1.00 91.19 139 ALA A C 1
ATOM 1118 O O . ALA A 1 139 ? -8.430 -1.385 -12.111 1.00 91.19 139 ALA A O 1
ATOM 1119 N N . PHE A 1 140 ? -7.043 -0.254 -10.740 1.00 91.00 140 PHE A N 1
ATOM 1120 C CA . PHE A 1 140 ? -6.032 0.056 -11.738 1.00 91.00 140 PHE A CA 1
ATOM 1121 C C . PHE A 1 140 ? -5.419 -1.204 -12.374 1.00 91.00 140 PHE A C 1
ATOM 1123 O O . PHE A 1 140 ? -5.384 -1.310 -13.601 1.00 91.00 140 PHE A O 1
ATOM 1130 N N . ILE A 1 141 ? -5.010 -2.210 -11.586 1.00 90.56 141 ILE A N 1
ATOM 1131 C CA . ILE A 1 141 ? -4.438 -3.452 -12.144 1.00 90.56 141 ILE A CA 1
ATOM 1132 C C . ILE A 1 141 ? -5.470 -4.287 -12.917 1.00 90.56 141 ILE A C 1
ATOM 1134 O O . ILE A 1 141 ? -5.112 -4.929 -13.911 1.00 90.56 141 ILE A O 1
ATOM 1138 N N . ARG A 1 142 ? -6.749 -4.237 -12.518 1.00 88.88 142 ARG A N 1
ATOM 1139 C CA . ARG A 1 142 ? -7.853 -4.934 -13.199 1.00 88.88 142 ARG A CA 1
ATOM 1140 C C . ARG A 1 142 ? -8.266 -4.275 -14.516 1.00 88.88 142 ARG A C 1
ATOM 1142 O O . ARG A 1 142 ? -8.945 -4.914 -15.317 1.00 88.88 142 ARG A O 1
ATOM 1149 N N . ASN A 1 143 ? -7.778 -3.068 -14.813 1.00 74.62 143 ASN A N 1
ATOM 1150 C CA . ASN A 1 143 ? -8.233 -2.241 -15.938 1.00 74.62 143 ASN A CA 1
ATOM 1151 C C . ASN A 1 143 ? -9.741 -1.950 -15.862 1.00 74.62 143 ASN A C 1
ATOM 1153 O O . ASN A 1 143 ? -10.404 -1.859 -16.894 1.00 74.62 143 ASN A O 1
ATOM 1157 N N . GLU A 1 144 ? -10.295 -1.839 -14.655 1.00 59.16 144 GLU A N 1
ATOM 1158 C CA . GLU A 1 144 ? -11.640 -1.297 -14.507 1.00 59.16 144 GLU A CA 1
ATOM 1159 C C . GLU 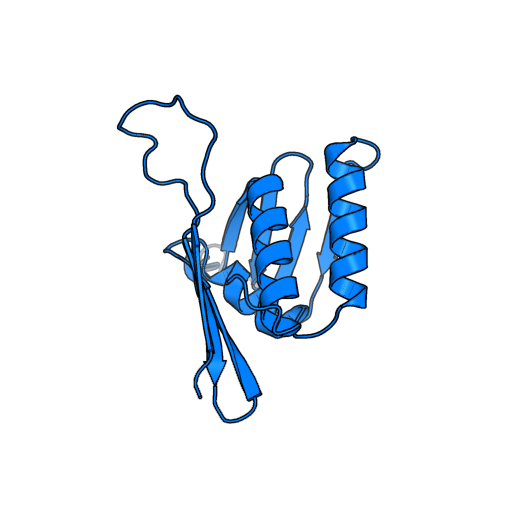A 1 144 ? -11.519 0.215 -14.695 1.00 59.16 144 GLU A C 1
ATOM 1161 O O . GLU A 1 144 ? -11.054 0.931 -13.810 1.00 59.16 144 GLU A O 1
ATOM 1166 N N . ASP A 1 145 ? -11.849 0.673 -15.908 1.00 44.81 145 ASP A N 1
ATOM 1167 C CA . ASP A 1 145 ? -12.075 2.079 -16.232 1.00 44.81 145 ASP A CA 1
ATOM 1168 C C . ASP A 1 145 ? -12.946 2.697 -15.127 1.00 44.81 145 ASP A C 1
ATOM 1170 O O . ASP A 1 145 ? -14.150 2.437 -15.056 1.00 44.81 145 ASP A O 1
ATOM 1174 N N . MET A 1 146 ? -12.360 3.539 -14.271 1.00 45.84 146 MET A N 1
ATOM 1175 C CA . MET A 1 146 ? -13.134 4.563 -13.569 1.00 45.84 146 MET A CA 1
ATOM 1176 C C . MET A 1 146 ? -13.486 5.641 -14.599 1.00 45.84 146 MET A C 1
ATOM 1178 O O . MET A 1 146 ? -12.857 6.698 -14.655 1.00 45.84 146 MET A O 1
ATOM 1182 N N . GLY A 1 147 ? -14.423 5.292 -15.484 1.00 35.31 147 GLY A N 1
ATOM 1183 C CA . GLY A 1 147 ? -15.084 6.208 -16.410 1.00 35.31 147 GLY A CA 1
ATOM 1184 C C . GLY A 1 147 ? -16.065 7.132 -15.706 1.00 35.31 147 GLY A C 1
ATOM 1185 O O . GLY A 1 147 ? -16.637 6.723 -14.670 1.00 35.31 147 GLY A O 1
#

pLDDT: mean 79.53, std 19.28, range [35.31, 97.56]

Organism: Aeromonas veronii (NCBI:txid654)

Secondary structure (DSSP, 8-state):
--EEEEEEPPPPS---TT-TT---EEEEEE-TTS-EEEEE-TT-HHHHHHIIIIITT-HHHHHHHHHHHHHHHTTS-S-EEEE-SSEEEEE-SSEEEEEE--------S--TT-----GGGEEEEEHHHHHHHHHHHHHHHHT----

Radius of gyration: 16.59 Å; chains: 1; bounding box: 46×39×43 Å